Protein AF-A0A086MXG8-F1 (afdb_monomer)

Foldseek 3Di:
DAFDAAFDKDDKDWDQCPPQDFKKKKFFQKFLNPPPDTFQKWKKWKWFDDPPVDDIDTLDIDIFGHPGMGMDTSGGDHTGMIMMGGCDTPNDNGDTTIDTPDMDIDD

Nearest PDB structures (foldseek):
  7fcn-assembly4_D  TM=6.061E-01  e=5.225E-02  Photorhabdus akhurstii
  6wmf-assembly1_A  TM=6.014E-01  e=5.831E-02  Homo sapiens
  4msv-assembly1_A  TM=4.119E-01  e=8.104E-02  Homo sapiens
  1xb9-assembly2_J  TM=3.731E-01  e=1.126E-01  Xenopus laevis
  6u6n-assembly1_C  TM=4.023E-01  e=6.167E-01  Homo sapiens

Radius of gyration: 13.86 Å; Cα contacts (8 Å, |Δi|>4): 284; chains: 1; bounding box: 39×19×42 Å

Mean predicted aligned error: 4.52 Å

Solvent-accessible surface area (backbone atoms only — not comparable to full-atom values): 5828 Å² total; per-residue (Å²): 84,81,60,40,41,48,76,38,66,52,77,73,47,77,33,73,55,84,77,74,48,45,29,31,45,36,44,28,53,45,31,15,72,90,44,83,67,83,39,58,32,36,28,38,31,40,34,36,60,55,58,96,92,49,77,62,44,80,65,48,73,48,75,40,49,38,84,55,65,28,70,50,74,69,39,69,56,76,62,42,37,32,33,42,32,29,57,22,40,67,90,30,66,63,97,52,36,42,14,27,73,41,74,48,77,47,93

Sequence (107 aa):
MSGVRTGFDSRTWTDNNSDNTSTYISLTGCSNGGQGAPVTNTELQLTRETSWYEPDENRGRHTFYCSNSASHYFGDQPSGSYHFTVTKIQGSTSGYYLKVNSVYTRY

Secondary structure (DSSP, 8-state):
--SB-TTPBPPPEEE--SS-PPEEEEEEEEE-TTSSSPP-EEEEEEEEE--TTSPPEEEEEEEEE-SSEEEEEEE---SEEEEEEEEEETTBSSS--BEEEEEEEE-

pLDDT: mean 89.84, std 5.55, range [74.38, 97.0]

Organism: NCBI:txid67332

Structure (mmCIF, N/CA/C/O backbone):
data_AF-A0A086MXG8-F1
#
_entry.id   AF-A0A086MXG8-F1
#
loop_
_atom_site.group_PDB
_atom_site.id
_atom_site.type_symbol
_atom_site.label_atom_id
_atom_site.label_alt_id
_atom_site.label_comp_id
_atom_site.label_asym_id
_atom_site.label_entity_id
_atom_site.label_seq_id
_atom_site.pdbx_PDB_ins_code
_atom_site.Cartn_x
_atom_site.Cartn_y
_atom_site.Cartn_z
_atom_site.occupancy
_atom_site.B_iso_or_equiv
_atom_site.auth_seq_id
_atom_site.auth_comp_id
_atom_site.auth_asym_id
_atom_site.auth_atom_id
_atom_site.pdbx_PDB_model_num
ATOM 1 N N . MET A 1 1 ? 4.039 -9.287 -2.474 1.00 80.06 1 MET A N 1
ATOM 2 C CA . MET A 1 1 ? 3.034 -9.131 -3.556 1.00 80.06 1 MET A CA 1
ATOM 3 C C . MET A 1 1 ? 3.670 -9.548 -4.876 1.00 80.06 1 MET A C 1
ATOM 5 O O . MET A 1 1 ? 4.747 -9.053 -5.184 1.00 80.06 1 MET A O 1
ATOM 9 N N . SER A 1 2 ? 3.062 -10.436 -5.662 1.00 83.44 2 SER A N 1
ATOM 10 C CA . SER A 1 2 ? 3.677 -10.958 -6.895 1.00 83.44 2 SER A CA 1
ATOM 11 C C . SER A 1 2 ? 2.802 -10.713 -8.126 1.00 83.44 2 SER A C 1
ATOM 13 O O . SER A 1 2 ? 1.862 -11.465 -8.355 1.00 83.44 2 SER A O 1
ATOM 15 N N . GLY A 1 3 ? 3.128 -9.690 -8.925 1.00 82.00 3 GLY A N 1
ATOM 16 C CA . GLY A 1 3 ? 2.447 -9.425 -10.201 1.00 82.00 3 GLY A CA 1
ATOM 17 C C . GLY A 1 3 ? 1.010 -8.923 -10.043 1.00 82.00 3 GLY A C 1
ATOM 18 O O . GLY A 1 3 ? 0.131 -9.312 -10.808 1.00 82.00 3 GLY A O 1
ATOM 19 N N . VAL A 1 4 ? 0.761 -8.090 -9.032 1.00 90.38 4 VAL A N 1
ATOM 20 C CA . VAL A 1 4 ? -0.561 -7.518 -8.755 1.00 90.38 4 VAL A CA 1
ATOM 21 C C . VAL A 1 4 ? -0.869 -6.357 -9.699 1.00 90.38 4 VAL A C 1
ATOM 23 O O . VAL A 1 4 ? 0.034 -5.774 -10.302 1.00 90.38 4 VAL A O 1
ATOM 26 N N . ARG A 1 5 ? -2.148 -6.013 -9.830 1.00 92.06 5 ARG A N 1
ATOM 27 C CA . ARG A 1 5 ? -2.624 -4.893 -10.648 1.00 92.06 5 ARG A CA 1
ATOM 28 C C . ARG A 1 5 ? -3.303 -3.849 -9.771 1.00 92.06 5 ARG A C 1
ATOM 30 O O . ARG A 1 5 ? -3.536 -4.074 -8.588 1.00 92.06 5 ARG A O 1
ATOM 37 N N . THR A 1 6 ? -3.625 -2.711 -10.364 1.00 93.25 6 THR A N 1
ATOM 38 C CA . THR A 1 6 ? -4.526 -1.737 -9.752 1.00 93.25 6 THR A CA 1
ATOM 39 C C . THR A 1 6 ? -5.871 -2.378 -9.397 1.00 93.25 6 THR A C 1
ATOM 41 O O . THR A 1 6 ? -6.375 -3.221 -10.138 1.00 93.25 6 THR A O 1
ATOM 44 N N . GLY A 1 7 ? -6.418 -2.005 -8.241 1.00 93.31 7 GLY A N 1
ATOM 45 C CA . GLY A 1 7 ? -7.573 -2.653 -7.616 1.00 93.31 7 GLY A CA 1
ATOM 46 C C . GLY A 1 7 ? -7.232 -3.903 -6.799 1.00 93.31 7 GLY A C 1
ATOM 47 O O . GLY A 1 7 ? -8.139 -4.562 -6.316 1.00 93.31 7 GLY A O 1
ATOM 48 N N . PHE A 1 8 ? -5.952 -4.262 -6.653 1.00 94.38 8 PHE A N 1
ATOM 49 C CA . PHE A 1 8 ? -5.551 -5.330 -5.739 1.00 94.38 8 PHE A CA 1
ATOM 50 C C . PHE A 1 8 ? -5.650 -4.865 -4.288 1.00 94.38 8 PHE A C 1
ATOM 52 O O . PHE A 1 8 ? -4.992 -3.887 -3.920 1.00 94.38 8 PHE A O 1
ATOM 59 N N . ASP A 1 9 ? -6.372 -5.633 -3.479 1.00 94.75 9 ASP A N 1
ATOM 60 C CA . ASP A 1 9 ? -6.429 -5.480 -2.030 1.00 94.75 9 ASP A CA 1
ATOM 61 C C . ASP A 1 9 ? -5.450 -6.429 -1.338 1.00 94.75 9 ASP A C 1
ATOM 63 O O . ASP A 1 9 ? -5.256 -7.587 -1.727 1.00 94.75 9 ASP A O 1
ATOM 67 N N . SER A 1 10 ? -4.803 -5.932 -0.291 1.00 93.62 10 SER A N 1
ATOM 68 C CA . SER A 1 10 ? -4.008 -6.763 0.598 1.00 93.62 10 SER A CA 1
ATOM 69 C C . SER A 1 10 ? -4.886 -7.707 1.414 1.00 93.62 10 SER A C 1
ATOM 71 O O . SER A 1 10 ? -6.103 -7.579 1.476 1.00 93.62 10 SER A O 1
ATOM 73 N N . ARG A 1 11 ? -4.242 -8.613 2.155 1.00 91.81 11 ARG A N 1
ATOM 74 C CA . ARG A 1 11 ? -4.911 -9.234 3.303 1.00 91.81 11 ARG A CA 1
ATOM 75 C C . ARG A 1 11 ? -5.353 -8.153 4.293 1.00 91.81 11 ARG A C 1
ATOM 77 O O . ARG A 1 11 ? -4.607 -7.190 4.496 1.00 91.81 11 ARG A O 1
ATOM 84 N N . THR A 1 12 ? -6.493 -8.368 4.927 1.00 93.69 12 THR A N 1
ATOM 85 C CA . THR A 1 12 ? -6.966 -7.551 6.043 1.00 93.69 12 THR A CA 1
ATOM 86 C C . THR A 1 12 ? -6.187 -7.892 7.315 1.00 93.69 12 THR A C 1
ATOM 88 O O . THR A 1 12 ? -5.824 -9.052 7.547 1.00 93.69 12 THR A O 1
ATOM 91 N N . TRP A 1 13 ? -5.902 -6.891 8.141 1.00 92.50 13 TRP A N 1
ATOM 92 C CA . TRP A 1 13 ? -5.373 -7.050 9.495 1.00 92.50 13 TRP A CA 1
ATOM 93 C C . TRP A 1 13 ? -6.205 -6.236 10.483 1.00 92.50 13 TRP A C 1
ATOM 95 O O . TRP A 1 13 ? -6.789 -5.219 10.123 1.00 92.50 13 TRP A O 1
ATOM 105 N N . THR A 1 14 ? -6.257 -6.682 11.734 1.00 92.38 14 THR A N 1
ATOM 106 C CA . THR A 1 14 ? -6.961 -5.969 12.803 1.00 92.38 14 THR A CA 1
ATOM 107 C C . THR A 1 14 ? -5.960 -5.190 13.638 1.00 92.38 14 THR A C 1
ATOM 109 O O . THR A 1 14 ? -5.015 -5.775 14.165 1.00 92.38 14 THR A O 1
ATOM 112 N N . ASP A 1 15 ? -6.197 -3.892 13.768 1.00 87.19 15 ASP A N 1
ATOM 113 C CA . ASP A 1 15 ? -5.503 -2.992 14.679 1.00 87.19 15 ASP A CA 1
ATOM 114 C C . ASP A 1 15 ? -6.447 -2.680 15.847 1.00 87.19 15 ASP A C 1
ATOM 116 O O . ASP A 1 15 ? -7.560 -2.194 15.650 1.00 87.19 15 ASP A O 1
ATOM 120 N N . ASN A 1 16 ? -6.039 -3.011 17.071 1.00 84.75 16 ASN A N 1
ATOM 121 C CA . ASN A 1 16 ? -6.850 -2.750 18.263 1.00 84.75 16 ASN A CA 1
ATOM 122 C C . ASN A 1 16 ? -6.605 -1.355 18.851 1.00 84.75 16 ASN A C 1
ATOM 124 O O . ASN A 1 16 ? -7.296 -0.991 19.802 1.00 84.75 16 ASN A O 1
ATOM 128 N N . ASN A 1 17 ? -5.629 -0.612 18.323 1.00 81.25 17 ASN A N 1
ATOM 129 C CA . ASN A 1 17 ? -5.108 0.641 18.855 1.00 81.25 17 ASN A CA 1
ATOM 130 C C . ASN A 1 17 ? -4.949 0.608 20.387 1.00 81.25 17 ASN A C 1
ATOM 132 O O . ASN A 1 17 ? -5.471 1.442 21.128 1.00 81.25 17 ASN A O 1
ATOM 136 N N . SER A 1 18 ? -4.292 -0.440 20.888 1.00 76.81 18 SER A N 1
ATOM 137 C CA . SER A 1 18 ? -4.078 -0.637 22.328 1.00 76.81 18 SER A CA 1
ATOM 138 C C . SER A 1 18 ? -2.760 -0.047 22.829 1.00 76.81 18 SER A C 1
ATOM 140 O O . SER A 1 18 ? -2.547 0.038 24.037 1.00 76.81 18 SER A O 1
ATOM 142 N N . ASP A 1 19 ? -1.855 0.314 21.921 1.00 75.88 19 ASP A N 1
ATOM 143 C CA . ASP A 1 19 ? -0.478 0.712 22.217 1.00 75.88 19 ASP A CA 1
ATOM 144 C C . ASP A 1 19 ? -0.084 2.074 21.603 1.00 75.88 19 ASP A C 1
ATOM 146 O O . ASP A 1 19 ? 1.065 2.493 21.755 1.00 75.88 19 ASP A O 1
ATOM 150 N N . ASN A 1 20 ? -1.031 2.792 20.977 1.00 74.56 20 ASN A N 1
ATOM 151 C CA . ASN A 1 20 ? -0.812 4.031 20.212 1.00 74.56 20 ASN A CA 1
ATOM 152 C C . ASN A 1 20 ? 0.255 3.885 19.104 1.00 74.56 20 ASN A C 1
ATOM 154 O O . ASN A 1 20 ? 0.934 4.860 18.748 1.00 74.56 20 ASN A O 1
ATOM 158 N N . THR A 1 21 ? 0.475 2.674 18.581 1.00 83.25 21 THR A N 1
ATOM 159 C CA . THR A 1 21 ? 1.414 2.461 17.481 1.00 83.25 21 THR A CA 1
ATOM 160 C C . THR A 1 21 ? 0.830 3.032 16.190 1.00 83.25 21 THR A C 1
ATOM 162 O O . THR A 1 21 ? -0.237 2.657 15.726 1.00 83.25 21 THR A O 1
ATOM 165 N N . SER A 1 22 ? 1.564 3.942 15.543 1.00 86.44 22 SER A N 1
ATOM 166 C CA . SER A 1 22 ? 1.142 4.452 14.236 1.00 86.44 22 SER A CA 1
ATOM 167 C C . SER A 1 22 ? 1.142 3.352 13.176 1.00 86.44 22 SER A C 1
ATOM 169 O O . SER A 1 22 ? 2.156 2.668 12.990 1.00 86.44 22 SER A O 1
ATOM 171 N N . THR A 1 23 ? 0.059 3.277 12.397 1.00 89.44 23 THR A N 1
ATOM 172 C CA . THR A 1 23 ? -0.005 2.415 11.220 1.00 89.44 23 THR A CA 1
ATOM 173 C C . THR A 1 23 ? 1.066 2.839 10.215 1.00 89.44 23 THR A C 1
ATOM 175 O O . THR A 1 23 ? 1.154 3.995 9.787 1.00 89.44 23 THR A O 1
ATOM 178 N N . TYR A 1 24 ? 1.891 1.885 9.811 1.00 91.50 24 TYR A N 1
ATOM 179 C CA . TYR A 1 24 ? 3.043 2.078 8.944 1.00 91.50 24 TYR A CA 1
ATOM 180 C C . TYR A 1 24 ? 3.084 0.985 7.887 1.00 91.50 24 TYR A C 1
ATOM 182 O O . TYR A 1 24 ? 2.983 -0.197 8.212 1.00 91.50 24 TYR A O 1
ATOM 190 N N . ILE A 1 25 ? 3.286 1.374 6.629 1.00 93.56 25 ILE A N 1
ATOM 191 C CA . ILE A 1 25 ? 3.473 0.446 5.510 1.00 93.56 25 ILE A CA 1
ATOM 192 C C . ILE A 1 25 ? 4.844 0.695 4.891 1.00 93.56 25 ILE A C 1
ATOM 194 O O . ILE A 1 25 ? 5.203 1.834 4.587 1.00 93.56 25 ILE A O 1
ATOM 198 N N . SER A 1 26 ? 5.596 -0.381 4.668 1.00 92.69 26 SER A N 1
ATOM 199 C CA . SER A 1 26 ? 6.872 -0.372 3.957 1.00 92.69 26 SER A CA 1
ATOM 200 C C . SER A 1 26 ? 6.877 -1.384 2.822 1.00 92.69 26 SER A C 1
ATOM 202 O O . SER A 1 26 ? 6.513 -2.548 3.001 1.00 92.69 26 SER A O 1
ATOM 204 N N . LEU A 1 27 ? 7.308 -0.931 1.650 1.00 92.06 27 LEU A N 1
ATOM 205 C CA . LEU A 1 27 ? 7.461 -1.714 0.433 1.00 92.06 27 LEU A CA 1
ATOM 206 C C . LEU A 1 27 ? 8.944 -1.818 0.099 1.00 92.06 27 LEU A C 1
ATOM 208 O O . LEU A 1 27 ? 9.635 -0.805 0.005 1.00 92.06 27 LEU A O 1
ATOM 212 N N . THR A 1 28 ? 9.432 -3.034 -0.126 1.00 91.38 28 THR A N 1
ATOM 213 C CA . THR A 1 28 ? 10.825 -3.274 -0.528 1.00 91.38 28 THR A CA 1
ATOM 214 C C . THR A 1 28 ? 10.884 -4.100 -1.804 1.00 91.38 28 THR A C 1
ATOM 216 O O . THR A 1 28 ? 10.134 -5.067 -1.967 1.00 91.38 28 THR A O 1
ATOM 219 N N . GLY A 1 29 ? 11.799 -3.739 -2.707 1.00 87.50 29 GLY A N 1
ATOM 220 C CA . GLY A 1 29 ? 12.010 -4.468 -3.960 1.00 87.50 29 GLY A CA 1
ATOM 221 C C . GLY A 1 29 ? 10.820 -4.365 -4.912 1.00 87.50 29 GLY A C 1
ATOM 222 O O . GLY A 1 29 ? 10.327 -5.379 -5.411 1.00 87.50 29 GLY A O 1
ATOM 223 N N . CYS A 1 30 ? 10.331 -3.145 -5.118 1.00 87.25 30 CYS A N 1
ATOM 224 C CA . CYS A 1 30 ? 9.286 -2.866 -6.092 1.00 87.25 30 CYS A CA 1
ATOM 225 C C . CYS A 1 30 ? 9.836 -2.998 -7.519 1.00 87.25 30 CYS A C 1
ATOM 227 O O . CYS A 1 30 ? 10.883 -2.454 -7.852 1.00 87.25 30 CYS A O 1
ATOM 229 N N . SER A 1 31 ? 9.125 -3.729 -8.367 1.00 88.38 31 SER A N 1
ATOM 230 C CA . SER A 1 31 ? 9.451 -3.935 -9.776 1.00 88.38 31 SER A CA 1
ATOM 231 C C . SER 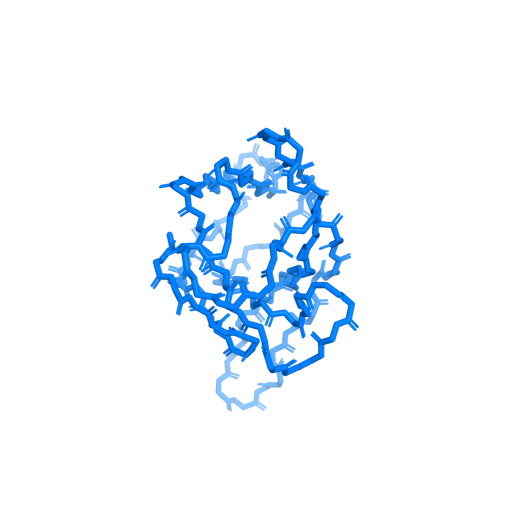A 1 31 ? 8.178 -4.248 -10.558 1.00 88.38 31 SER A C 1
ATOM 233 O O . SER A 1 31 ? 7.102 -4.398 -9.986 1.00 88.38 31 SER A O 1
ATOM 235 N N . ASN A 1 32 ? 8.299 -4.408 -11.870 1.00 87.44 32 ASN A N 1
ATOM 236 C CA . ASN A 1 32 ? 7.224 -4.932 -12.711 1.00 87.44 32 ASN A CA 1
ATOM 237 C C . ASN A 1 32 ? 7.219 -6.473 -12.789 1.00 87.44 32 ASN A C 1
ATOM 239 O O . ASN A 1 32 ? 6.465 -7.057 -13.560 1.00 87.44 32 ASN A O 1
ATOM 243 N N . GLY A 1 33 ? 8.113 -7.152 -12.055 1.00 82.06 33 GLY A N 1
ATOM 244 C CA . GLY A 1 33 ? 8.262 -8.607 -12.116 1.00 82.06 33 GLY A CA 1
ATOM 245 C C . GLY A 1 33 ? 8.678 -9.156 -13.484 1.00 82.06 33 GLY A C 1
ATOM 246 O O . GLY A 1 33 ? 8.434 -10.330 -13.743 1.00 82.06 33 GLY A O 1
ATOM 247 N N . GLY A 1 34 ? 9.279 -8.332 -14.349 1.00 80.25 34 GLY A N 1
ATOM 248 C CA . GLY A 1 34 ? 9.603 -8.696 -15.732 1.00 80.25 34 GLY A CA 1
ATOM 249 C C . GLY A 1 34 ? 8.418 -8.589 -16.697 1.00 80.25 34 GLY A C 1
ATOM 250 O O . GLY A 1 34 ? 8.526 -9.023 -17.840 1.00 80.25 34 GLY A O 1
ATOM 251 N N . GLN A 1 35 ? 7.291 -8.020 -16.263 1.00 75.00 35 GLN A N 1
ATOM 252 C CA . GLN A 1 35 ? 6.085 -7.862 -17.073 1.00 75.00 35 GLN A CA 1
ATOM 253 C C . GLN A 1 35 ? 5.896 -6.392 -17.473 1.00 75.00 35 GLN A C 1
ATOM 255 O O . GLN A 1 35 ? 5.589 -5.542 -16.643 1.00 75.00 35 GLN A O 1
ATOM 260 N N . GLY A 1 36 ? 6.049 -6.080 -18.762 1.00 76.31 36 GLY A N 1
ATOM 261 C CA . GLY A 1 36 ? 5.772 -4.743 -19.304 1.00 76.31 36 GLY A CA 1
ATOM 262 C C . GLY A 1 36 ? 6.816 -3.679 -18.940 1.00 76.31 36 GLY A C 1
ATOM 263 O O . GLY A 1 36 ? 8.003 -3.971 -18.824 1.00 76.31 36 GLY A O 1
ATOM 264 N N . ALA A 1 37 ? 6.378 -2.426 -18.793 1.00 81.44 37 ALA A N 1
ATOM 265 C CA . ALA A 1 37 ? 7.248 -1.292 -18.469 1.00 81.44 37 ALA A CA 1
ATOM 266 C C . ALA A 1 37 ? 7.730 -1.330 -17.002 1.00 81.44 37 ALA A C 1
ATOM 268 O O . ALA A 1 37 ? 7.004 -1.836 -16.142 1.00 81.44 37 ALA A O 1
ATOM 269 N N . PRO A 1 38 ? 8.933 -0.805 -16.690 1.00 83.44 38 PRO A N 1
ATOM 270 C CA . PRO A 1 38 ? 9.434 -0.745 -15.318 1.00 83.44 38 PRO A CA 1
ATOM 271 C C . PRO A 1 38 ? 8.511 0.093 -14.425 1.00 83.44 38 PRO A C 1
ATOM 273 O O . PRO A 1 38 ? 7.892 1.053 -14.885 1.00 83.44 38 PRO A O 1
ATOM 276 N N . VAL A 1 39 ? 8.444 -0.246 -13.135 1.00 87.81 39 VAL A N 1
ATOM 277 C CA . VAL A 1 39 ? 7.668 0.495 -12.129 1.00 87.81 39 VAL A CA 1
ATOM 278 C C . VAL A 1 39 ? 8.605 1.364 -11.293 1.00 87.81 39 VAL A C 1
ATOM 280 O O . VAL A 1 39 ? 9.541 0.856 -10.686 1.00 87.81 39 VAL A O 1
ATOM 283 N N . THR A 1 40 ? 8.336 2.666 -11.247 1.00 90.81 40 THR A N 1
ATOM 284 C CA . THR A 1 40 ? 9.079 3.667 -10.471 1.00 90.81 40 THR A CA 1
ATOM 285 C C . THR A 1 40 ? 8.251 4.222 -9.320 1.00 90.81 40 THR A C 1
ATOM 287 O O . THR A 1 40 ? 8.825 4.748 -8.370 1.00 90.81 40 THR A O 1
ATOM 290 N N . ASN A 1 41 ? 6.923 4.095 -9.364 1.00 92.88 41 ASN A N 1
ATOM 291 C CA . ASN A 1 41 ? 6.046 4.430 -8.252 1.00 92.88 41 ASN A CA 1
ATOM 292 C C . ASN A 1 41 ? 4.754 3.599 -8.248 1.00 92.88 41 ASN A C 1
ATOM 294 O O . ASN A 1 41 ? 4.326 3.052 -9.270 1.00 92.88 41 ASN A O 1
ATOM 298 N N . THR A 1 42 ? 4.127 3.532 -7.078 1.00 94.44 42 THR A N 1
ATOM 299 C CA . THR A 1 42 ? 2.798 2.954 -6.868 1.00 94.44 42 THR A CA 1
ATOM 300 C C . THR A 1 42 ? 2.058 3.751 -5.802 1.00 94.44 42 THR A C 1
ATOM 302 O O . THR A 1 42 ? 2.659 4.173 -4.821 1.00 94.44 42 THR A O 1
ATOM 305 N N . GLU A 1 43 ? 0.758 3.952 -5.969 1.00 96.12 43 GLU A N 1
ATOM 306 C CA . GLU A 1 43 ? -0.107 4.574 -4.966 1.00 96.12 43 GLU A CA 1
ATOM 307 C C . GLU A 1 43 ? -0.854 3.479 -4.208 1.00 96.12 43 GLU A C 1
ATOM 309 O O . GLU A 1 43 ? -1.461 2.602 -4.829 1.00 96.12 43 GLU A O 1
ATOM 314 N N . LEU A 1 44 ? -0.780 3.524 -2.878 1.00 96.12 44 LEU A N 1
ATOM 315 C CA . LEU A 1 44 ? -1.591 2.687 -2.000 1.00 96.12 44 LEU A CA 1
ATOM 316 C C . LEU A 1 44 ? -2.590 3.560 -1.244 1.00 96.12 44 LEU A C 1
ATOM 318 O O . LEU A 1 44 ? -2.232 4.640 -0.767 1.00 96.12 44 LEU A O 1
ATOM 322 N N . GLN A 1 45 ? -3.817 3.069 -1.106 1.00 97.00 45 GLN A N 1
ATOM 323 C CA . GLN A 1 45 ? -4.819 3.596 -0.183 1.00 97.00 45 GLN A CA 1
ATOM 324 C C . GLN A 1 45 ? -4.870 2.711 1.058 1.00 97.00 45 GLN A C 1
ATOM 326 O O . GLN A 1 45 ? -4.914 1.497 0.903 1.00 97.00 45 GLN A O 1
ATOM 331 N N . LEU A 1 46 ? -4.904 3.299 2.253 1.00 96.44 46 LEU A N 1
ATOM 332 C CA . LEU A 1 46 ? -5.294 2.588 3.469 1.00 96.44 46 LEU A CA 1
ATOM 333 C C . LEU A 1 46 ? -6.815 2.682 3.619 1.00 96.44 46 LEU A C 1
ATOM 335 O O . LEU A 1 46 ? -7.373 3.781 3.592 1.00 96.44 46 LEU A O 1
ATOM 339 N N . THR A 1 47 ? -7.471 1.545 3.793 1.00 96.50 47 THR A N 1
ATOM 340 C CA . THR A 1 47 ? -8.921 1.449 3.958 1.00 96.50 47 THR A CA 1
ATOM 341 C C . THR A 1 47 ? -9.212 0.789 5.298 1.00 96.50 47 THR A C 1
ATOM 343 O O . THR A 1 47 ? -8.600 -0.229 5.621 1.00 96.50 47 THR A O 1
ATOM 346 N N . ARG A 1 48 ? -10.125 1.373 6.079 1.00 95.12 48 ARG A N 1
ATOM 347 C CA . ARG A 1 48 ? -10.695 0.738 7.270 1.00 95.12 48 ARG A CA 1
ATOM 348 C C . ARG A 1 48 ? -12.029 0.124 6.883 1.00 95.12 48 ARG A C 1
ATOM 350 O O . ARG A 1 48 ? -12.911 0.835 6.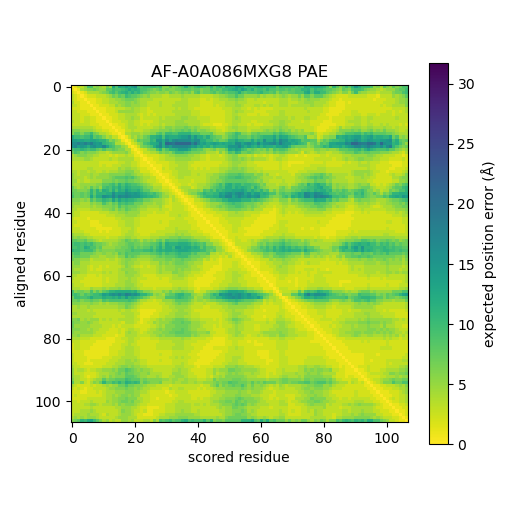407 1.00 95.12 48 ARG A O 1
ATOM 357 N N . GLU A 1 49 ? -12.155 -1.171 7.106 1.00 94.00 49 GLU A N 1
ATOM 358 C CA . GLU A 1 49 ? -13.391 -1.904 6.878 1.00 94.00 49 GLU A CA 1
ATOM 359 C C . GLU A 1 49 ? -14.417 -1.521 7.941 1.00 94.00 49 GLU A C 1
ATOM 361 O O . GLU A 1 49 ? -14.115 -1.500 9.143 1.00 94.00 49 GLU A O 1
ATOM 366 N N . THR A 1 50 ? -15.626 -1.203 7.493 1.00 90.69 50 THR A N 1
ATOM 367 C CA . THR A 1 50 ? -16.769 -0.946 8.371 1.00 90.69 50 THR A CA 1
ATOM 368 C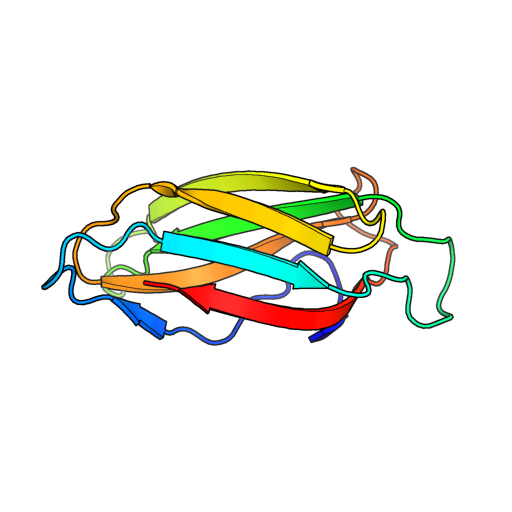 C . THR A 1 50 ? -17.747 -2.116 8.312 1.00 90.69 50 THR A C 1
ATOM 370 O O . THR A 1 50 ? -17.504 -3.150 7.683 1.00 90.69 50 THR A O 1
ATOM 373 N N . SER A 1 51 ? -18.840 -2.025 9.067 1.00 88.00 51 SER A N 1
ATOM 374 C CA . SER A 1 51 ? -19.864 -3.067 9.007 1.00 88.00 51 SER A CA 1
ATOM 375 C C . SER A 1 51 ? -20.523 -3.086 7.628 1.00 88.00 51 SER A C 1
ATOM 377 O O . SER A 1 51 ? -20.611 -2.062 6.970 1.00 88.00 51 SER A O 1
ATOM 379 N N . TRP A 1 52 ? -21.077 -4.229 7.219 1.00 85.62 52 TRP A N 1
ATOM 380 C CA . TRP A 1 52 ? -21.654 -4.446 5.879 1.00 85.62 52 TRP A CA 1
ATOM 381 C C . TRP A 1 52 ? -22.722 -3.428 5.416 1.00 85.62 52 TRP A C 1
ATOM 383 O O . TRP A 1 52 ? -23.058 -3.393 4.234 1.00 85.62 52 TRP A O 1
ATOM 393 N N . TYR A 1 53 ? -23.298 -2.650 6.335 1.00 86.88 53 TYR A N 1
ATOM 394 C CA . TYR A 1 53 ? -24.313 -1.625 6.075 1.00 86.88 53 TYR A CA 1
ATOM 395 C C . TYR A 1 53 ? -23.742 -0.196 5.996 1.00 86.88 53 TYR A C 1
ATOM 397 O O . TY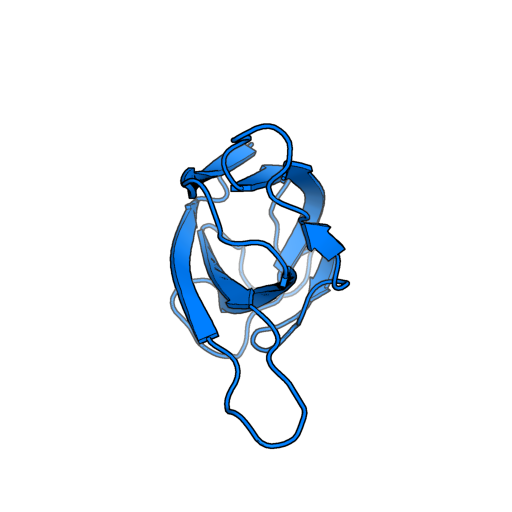R A 1 53 ? -24.489 0.745 5.731 1.00 86.88 53 TYR A O 1
ATOM 405 N N . GLU A 1 54 ? -22.442 -0.024 6.220 1.00 89.94 54 GLU A N 1
ATOM 406 C CA . GLU A 1 54 ? -21.715 1.239 6.123 1.00 89.94 54 GLU A CA 1
ATOM 407 C C . GLU A 1 54 ? -20.675 1.161 4.997 1.00 89.94 54 GLU A C 1
ATOM 409 O O . GLU A 1 54 ? -20.202 0.079 4.650 1.00 89.94 54 GLU A O 1
ATOM 414 N N . PRO A 1 55 ? -20.334 2.294 4.364 1.00 88.75 55 PRO A N 1
ATOM 415 C CA . PRO A 1 55 ? -19.214 2.335 3.438 1.00 88.75 55 PRO A CA 1
ATOM 416 C C . PRO A 1 55 ? -17.887 2.244 4.200 1.00 88.75 55 PRO A C 1
ATOM 418 O O . PRO A 1 55 ? -17.742 2.821 5.281 1.00 88.75 55 PRO A O 1
ATOM 421 N N . ASP A 1 56 ? -16.901 1.574 3.608 1.00 92.81 56 ASP A N 1
ATOM 422 C CA . ASP A 1 56 ? -15.541 1.540 4.146 1.00 92.81 56 ASP A CA 1
ATOM 423 C C . ASP A 1 56 ? -14.921 2.944 4.198 1.00 92.81 56 ASP A C 1
ATOM 425 O O . ASP A 1 56 ? -15.142 3.795 3.326 1.00 92.81 56 ASP A O 1
ATOM 429 N N . GLU A 1 57 ? -14.095 3.194 5.213 1.00 94.06 57 GLU A N 1
ATOM 430 C CA . GLU A 1 57 ? -13.454 4.494 5.389 1.00 94.06 57 GLU A CA 1
ATOM 431 C C . GLU A 1 57 ? -12.122 4.556 4.637 1.00 94.06 57 GLU A C 1
ATOM 433 O O . GLU A 1 57 ? -11.209 3.758 4.862 1.00 94.06 57 GLU A O 1
ATOM 438 N N . ASN A 1 58 ? -11.949 5.585 3.808 1.00 94.81 58 ASN A N 1
ATOM 439 C CA . ASN A 1 58 ? -10.644 5.925 3.249 1.00 94.81 58 ASN A CA 1
ATOM 440 C C . ASN A 1 58 ? -9.792 6.644 4.307 1.00 94.81 58 ASN A C 1
ATOM 442 O O . ASN A 1 58 ? -10.107 7.761 4.719 1.00 94.81 58 ASN A O 1
ATOM 446 N N . ARG A 1 59 ? -8.686 6.017 4.710 1.00 94.75 59 ARG A N 1
ATOM 447 C CA . ARG A 1 59 ? -7.764 6.500 5.752 1.00 94.75 59 ARG A CA 1
ATOM 448 C C . ARG A 1 59 ? -6.531 7.205 5.188 1.00 94.75 59 ARG A C 1
ATOM 450 O O . ARG A 1 59 ? -5.628 7.569 5.935 1.00 94.75 59 ARG A O 1
ATOM 457 N N . GLY A 1 60 ? -6.491 7.416 3.875 1.00 94.69 60 GLY A N 1
ATOM 458 C CA . GLY A 1 60 ? -5.448 8.168 3.189 1.00 94.69 60 GLY A CA 1
ATOM 459 C C . GLY A 1 60 ? -4.848 7.414 2.010 1.00 94.69 60 GLY A C 1
ATOM 460 O O . GLY A 1 60 ? -4.955 6.194 1.888 1.00 94.69 60 GLY A O 1
ATOM 461 N N . ARG A 1 61 ? -4.182 8.166 1.131 1.00 95.94 61 ARG A N 1
ATOM 462 C CA . ARG A 1 61 ? -3.446 7.639 -0.023 1.00 95.94 61 ARG A CA 1
ATOM 463 C C . ARG A 1 61 ? -2.022 8.149 -0.006 1.00 95.94 61 ARG A C 1
ATOM 465 O O . ARG A 1 61 ? -1.786 9.315 0.307 1.00 95.94 61 ARG A O 1
ATOM 472 N N . HIS A 1 62 ? -1.090 7.299 -0.406 1.00 96.38 62 HIS A N 1
ATOM 473 C CA . HIS A 1 62 ? 0.302 7.691 -0.537 1.00 96.38 62 HIS A CA 1
ATOM 474 C C . HIS A 1 62 ? 0.956 7.044 -1.751 1.00 96.38 62 HIS A C 1
ATOM 476 O O . HIS A 1 62 ? 0.765 5.858 -2.020 1.00 96.38 62 HIS A O 1
ATOM 482 N N . THR A 1 63 ? 1.757 7.833 -2.470 1.00 95.38 63 THR A N 1
ATOM 483 C CA . THR A 1 63 ? 2.583 7.343 -3.575 1.00 95.38 63 THR A CA 1
ATOM 484 C C . THR A 1 63 ? 3.951 6.928 -3.051 1.00 95.38 63 THR A C 1
ATOM 486 O O . THR A 1 63 ? 4.755 7.759 -2.642 1.00 95.38 63 THR A O 1
ATOM 489 N N . PHE A 1 64 ? 4.225 5.632 -3.109 1.00 93.88 64 PHE A N 1
ATOM 490 C CA . PHE A 1 64 ? 5.501 5.020 -2.777 1.00 93.88 64 PHE A CA 1
ATOM 491 C C . PHE A 1 64 ? 6.408 5.016 -4.007 1.00 93.88 64 PHE A C 1
ATOM 493 O O . PHE A 1 64 ? 6.032 4.500 -5.060 1.00 93.88 64 PHE A O 1
ATOM 500 N N . TYR A 1 65 ? 7.620 5.550 -3.865 1.00 91.56 65 TYR A N 1
ATOM 501 C CA . TYR A 1 65 ? 8.620 5.581 -4.934 1.00 91.56 65 TYR A CA 1
ATOM 502 C C . TYR A 1 65 ? 9.522 4.344 -4.877 1.00 91.56 65 TYR A C 1
ATOM 504 O O . TYR A 1 65 ? 10.165 4.063 -3.873 1.00 91.56 65 TYR A O 1
ATOM 512 N N . CYS A 1 66 ? 9.588 3.591 -5.966 1.00 83.38 66 CYS A N 1
ATOM 513 C CA . CYS A 1 66 ? 10.181 2.258 -6.061 1.00 83.38 66 CYS A CA 1
ATOM 514 C C . CYS A 1 66 ? 11.725 2.245 -6.129 1.00 83.38 66 CYS A C 1
ATOM 516 O O . CYS A 1 66 ? 12.292 1.458 -6.877 1.00 83.38 66 CYS A O 1
ATOM 518 N N . SER A 1 67 ? 12.419 3.105 -5.377 1.00 75.88 67 SER A N 1
ATOM 519 C CA . SER A 1 67 ? 13.872 3.309 -5.501 1.00 75.88 67 SER A CA 1
ATOM 520 C C . SER A 1 67 ? 14.746 2.287 -4.763 1.00 75.88 67 SER A C 1
ATOM 522 O O . SER A 1 67 ? 15.879 2.095 -5.180 1.00 75.88 67 SER A O 1
ATOM 524 N N . ASN A 1 68 ? 14.255 1.634 -3.701 1.00 74.38 68 ASN A N 1
ATOM 525 C CA . ASN A 1 68 ? 14.854 0.448 -3.047 1.00 74.38 68 ASN A CA 1
ATOM 526 C C . ASN A 1 68 ? 13.925 -0.059 -1.931 1.00 74.38 68 ASN A C 1
ATOM 528 O O . ASN A 1 68 ? 13.475 -1.208 -1.926 1.00 74.38 68 ASN A O 1
ATOM 532 N N . SER A 1 69 ? 13.578 0.856 -1.031 1.00 85.00 69 SER A N 1
ATOM 533 C CA . SER A 1 69 ? 12.585 0.703 0.026 1.00 85.00 69 SER A CA 1
ATOM 534 C C . SER A 1 69 ? 11.815 2.011 0.140 1.00 85.00 69 SER A C 1
ATOM 536 O O . SER A 1 69 ? 12.430 3.077 0.178 1.00 85.00 69 SER A O 1
ATOM 538 N N . ALA A 1 70 ? 10.494 1.943 0.207 1.00 90.50 70 ALA A N 1
ATOM 539 C CA . ALA A 1 70 ? 9.640 3.104 0.405 1.00 90.50 70 ALA A CA 1
ATOM 540 C C . ALA A 1 70 ? 8.693 2.834 1.552 1.00 90.50 70 ALA A C 1
ATOM 542 O O . ALA A 1 70 ? 8.100 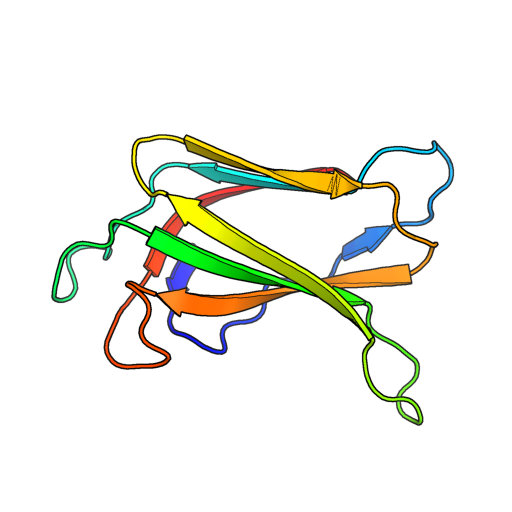1.760 1.626 1.00 90.50 70 ALA A O 1
ATOM 543 N N . SER A 1 71 ? 8.529 3.815 2.426 1.00 91.81 71 SER A N 1
ATOM 544 C CA . SER A 1 71 ? 7.697 3.643 3.598 1.00 91.81 71 SER A CA 1
ATOM 545 C C . SER A 1 71 ? 6.933 4.893 3.963 1.00 91.81 71 SER A C 1
ATOM 547 O O . SER A 1 71 ? 7.434 5.999 3.766 1.00 91.81 71 SER A O 1
ATOM 549 N N . HIS A 1 72 ? 5.756 4.703 4.546 1.00 94.12 72 HI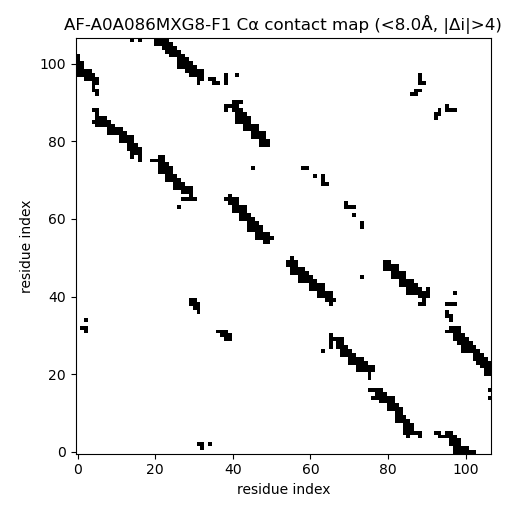S A N 1
ATOM 550 C CA . HIS A 1 72 ? 4.883 5.791 4.941 1.00 94.12 72 HIS A CA 1
ATOM 551 C C . HIS A 1 72 ? 4.161 5.471 6.245 1.00 94.12 72 HIS A C 1
ATOM 553 O O . HIS A 1 72 ? 3.719 4.341 6.460 1.00 94.12 72 HIS A O 1
ATOM 559 N N . TYR A 1 73 ? 4.038 6.493 7.087 1.00 93.12 73 TYR A N 1
ATOM 560 C CA . TYR A 1 73 ? 3.239 6.464 8.302 1.00 93.12 73 TYR A CA 1
ATOM 561 C C . TYR A 1 73 ? 1.878 7.072 7.988 1.00 93.12 73 TYR A C 1
ATOM 563 O O . TYR A 1 73 ? 1.799 8.241 7.621 1.00 93.12 73 TYR A O 1
ATOM 571 N N . PHE A 1 74 ? 0.822 6.288 8.169 1.00 91.31 74 PHE A N 1
ATOM 572 C CA . PHE A 1 74 ? -0.559 6.760 8.084 1.00 91.31 74 PHE A CA 1
ATOM 573 C C . PHE A 1 74 ? -1.023 7.394 9.405 1.00 91.31 74 PHE A C 1
ATOM 575 O O . PHE A 1 74 ? -2.154 7.856 9.504 1.00 91.31 74 PHE A O 1
ATOM 582 N N . GLY A 1 75 ? -0.140 7.454 10.406 1.00 90.81 75 GLY A N 1
ATOM 583 C CA . GLY A 1 75 ? -0.443 7.952 11.742 1.00 90.81 75 GLY A CA 1
ATOM 584 C C . GLY A 1 75 ? -1.152 6.908 12.596 1.00 90.81 75 GLY A C 1
ATOM 585 O O . GLY A 1 75 ? -1.318 5.761 12.181 1.00 90.81 75 GLY A O 1
ATOM 586 N N . ASP A 1 76 ? -1.532 7.315 13.802 1.00 89.88 76 ASP A N 1
ATOM 587 C CA . ASP A 1 76 ? -2.357 6.496 14.683 1.00 89.88 76 ASP A CA 1
ATOM 588 C C . ASP A 1 76 ? -3.764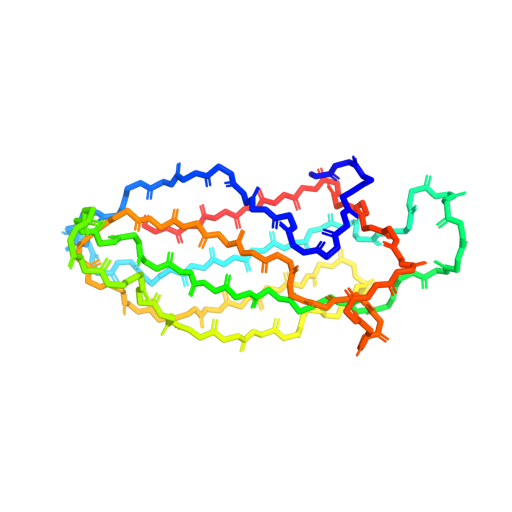 6.328 14.092 1.00 89.88 76 ASP A C 1
ATOM 590 O O . ASP A 1 76 ? -4.374 7.291 13.610 1.00 89.88 76 ASP A O 1
ATOM 594 N N . GLN A 1 77 ? -4.247 5.091 14.070 1.00 91.88 77 GLN A N 1
ATOM 595 C CA . GLN A 1 77 ? -5.522 4.725 13.468 1.00 91.88 77 GLN A CA 1
ATOM 596 C C . GLN A 1 77 ? -6.472 4.213 14.555 1.00 91.88 77 GLN A C 1
ATOM 598 O O . GLN A 1 77 ? -6.040 3.576 15.507 1.00 91.88 77 GLN A O 1
ATOM 603 N N . PRO A 1 78 ? -7.784 4.493 14.474 1.00 90.06 78 PRO A N 1
ATOM 604 C CA . PRO A 1 78 ? -8.735 3.969 15.451 1.00 90.06 78 PRO A CA 1
ATOM 605 C C . PRO A 1 78 ? -8.777 2.435 15.414 1.00 90.06 78 PRO A C 1
ATOM 607 O O . PRO A 1 78 ? -8.417 1.820 14.415 1.00 90.06 78 PRO A O 1
ATOM 610 N N . SER A 1 79 ? -9.284 1.791 16.462 1.00 90.12 79 SER A N 1
ATOM 611 C CA . SER A 1 79 ? -9.420 0.332 16.440 1.00 90.12 79 SER A CA 1
ATOM 612 C C . SER A 1 79 ? -10.320 -0.137 15.285 1.00 90.12 79 SER A C 1
ATOM 614 O O . SER A 1 79 ? -11.374 0.447 15.013 1.00 90.12 79 SER A O 1
ATOM 616 N N . GLY A 1 80 ? -9.917 -1.171 14.553 1.00 92.38 80 GLY A N 1
ATOM 617 C CA . GLY A 1 80 ? -10.662 -1.668 13.402 1.00 92.38 80 GLY A CA 1
ATOM 618 C C . GLY A 1 80 ? -9.896 -2.667 12.547 1.00 92.38 80 GLY A C 1
ATOM 619 O O . GLY A 1 80 ? -8.767 -3.050 12.845 1.00 92.38 80 GLY A O 1
ATOM 620 N N . SER A 1 81 ? -10.537 -3.083 11.462 1.00 94.56 81 SER A N 1
ATOM 621 C CA . SER A 1 81 ? -9.927 -3.929 10.440 1.00 94.56 81 SER A CA 1
ATOM 622 C C . SER A 1 81 ? -9.489 -3.065 9.268 1.00 94.56 81 SER A C 1
ATOM 624 O O . SER A 1 81 ? -10.214 -2.164 8.856 1.00 94.56 81 SER A O 1
ATOM 626 N N . TYR A 1 82 ? -8.298 -3.322 8.747 1.00 95.31 82 TYR A N 1
ATOM 627 C CA . TYR A 1 82 ? -7.662 -2.509 7.723 1.00 95.31 82 TYR A CA 1
ATOM 628 C C . TYR A 1 82 ? -7.093 -3.376 6.612 1.00 95.31 82 TYR A C 1
ATOM 630 O O . TYR A 1 82 ? -6.542 -4.447 6.865 1.00 95.31 82 TYR A O 1
ATOM 638 N N . HIS A 1 83 ? -7.146 -2.870 5.389 1.00 95.69 83 HIS A N 1
ATOM 639 C CA . HIS A 1 83 ? -6.375 -3.375 4.260 1.00 95.69 83 HIS A CA 1
ATOM 640 C C . HIS A 1 83 ? -5.797 -2.195 3.477 1.00 95.69 83 HIS A C 1
ATOM 642 O O . HIS A 1 83 ? -6.203 -1.043 3.657 1.00 95.69 83 HIS A O 1
ATOM 648 N N . PHE A 1 84 ? -4.836 -2.464 2.597 1.00 95.44 84 PHE A N 1
ATOM 649 C CA . PHE A 1 84 ? -4.418 -1.484 1.605 1.00 95.44 84 PHE A CA 1
ATOM 650 C C . PHE A 1 84 ? -4.799 -1.922 0.196 1.00 95.44 84 PHE A C 1
ATOM 652 O O . PHE A 1 84 ? -4.698 -3.100 -0.146 1.00 95.44 84 PHE A O 1
ATOM 659 N N . THR A 1 85 ? -5.152 -0.949 -0.637 1.00 96.44 85 THR A N 1
ATOM 660 C CA . THR A 1 85 ? -5.505 -1.157 -2.045 1.00 96.44 85 THR A CA 1
ATOM 661 C C . THR A 1 85 ? -4.479 -0.481 -2.942 1.00 96.44 85 THR A C 1
ATOM 663 O O . THR A 1 85 ? -4.130 0.683 -2.734 1.00 96.44 85 THR A O 1
ATOM 666 N N . VAL A 1 86 ? -4.012 -1.175 -3.980 1.00 95.62 86 VAL A N 1
ATOM 667 C CA . VAL A 1 86 ? -3.182 -0.573 -5.034 1.00 95.62 86 VAL A CA 1
ATOM 668 C C . VAL A 1 86 ? -4.079 0.267 -5.943 1.00 95.62 86 VAL A C 1
ATOM 670 O O . VAL A 1 86 ? -4.759 -0.269 -6.814 1.00 95.62 86 VAL A O 1
ATOM 673 N N . THR A 1 87 ? -4.100 1.588 -5.773 1.00 96.94 87 THR A N 1
ATOM 674 C CA . THR A 1 87 ? -4.987 2.476 -6.549 1.00 96.94 87 THR A CA 1
ATOM 675 C C . THR A 1 87 ? -4.373 2.907 -7.874 1.00 96.94 87 THR A C 1
ATOM 677 O O . THR A 1 87 ? -5.085 3.035 -8.873 1.00 96.94 87 THR A O 1
ATOM 680 N N . LYS A 1 88 ? -3.049 3.107 -7.911 1.00 96.00 88 LYS A N 1
ATOM 681 C CA . LYS A 1 88 ? -2.305 3.455 -9.130 1.00 96.00 88 LYS A CA 1
ATOM 682 C C . LYS A 1 88 ? -0.952 2.770 -9.182 1.00 96.00 88 LYS A C 1
ATOM 684 O O . LYS A 1 88 ? -0.304 2.575 -8.160 1.00 96.00 88 LYS A O 1
ATOM 689 N N . ILE A 1 89 ? -0.483 2.502 -10.392 1.00 93.56 89 ILE A N 1
ATOM 690 C CA . ILE A 1 89 ? 0.891 2.087 -10.684 1.00 93.56 89 ILE A CA 1
ATOM 691 C C . ILE A 1 89 ? 1.382 2.996 -11.810 1.00 93.56 89 ILE A C 1
ATOM 6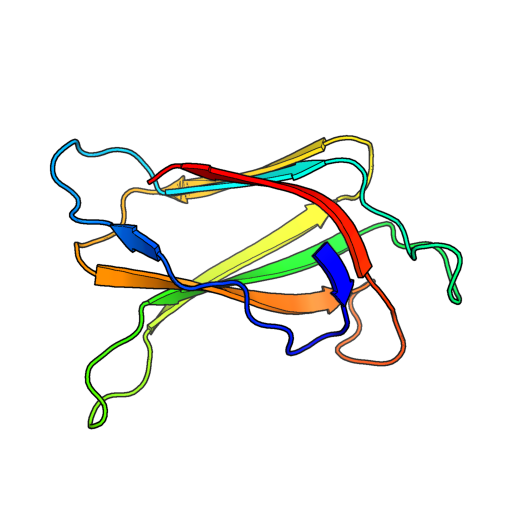93 O O . ILE A 1 89 ? 0.675 3.159 -12.804 1.00 93.56 89 ILE A O 1
ATOM 697 N N . GLN A 1 90 ? 2.555 3.618 -11.661 1.00 91.81 90 GLN A N 1
ATOM 698 C CA . GLN A 1 90 ? 3.062 4.600 -12.635 1.00 91.81 90 GLN A CA 1
ATOM 699 C C . GLN A 1 90 ? 2.084 5.756 -12.917 1.00 91.81 90 GLN A C 1
ATOM 701 O O . GLN A 1 90 ? 1.944 6.220 -14.046 1.00 91.81 90 GLN A O 1
ATOM 706 N N . GLY A 1 91 ? 1.335 6.188 -11.897 1.00 91.75 91 GLY A N 1
ATOM 707 C CA . GLY A 1 91 ? 0.281 7.200 -12.038 1.00 91.75 91 GLY A CA 1
ATOM 708 C C . GLY A 1 91 ? -0.965 6.754 -12.822 1.00 91.75 91 GLY A C 1
ATOM 709 O O . GLY A 1 91 ? -1.922 7.521 -12.905 1.00 91.75 91 GLY A O 1
ATOM 710 N N . SER A 1 92 ? -0.997 5.525 -13.345 1.00 92.50 92 SER A N 1
ATOM 711 C CA . SER A 1 92 ? -2.125 4.962 -14.090 1.00 92.50 92 SER A CA 1
ATOM 712 C C . SER A 1 92 ? -2.985 4.052 -13.215 1.00 92.50 92 SER A C 1
ATOM 714 O O . SER A 1 92 ? -2.484 3.352 -12.336 1.00 92.50 92 SER A O 1
ATOM 716 N N . THR A 1 93 ? -4.287 4.015 -13.493 1.00 92.94 93 THR A N 1
ATOM 717 C CA . THR A 1 93 ? -5.259 3.107 -12.862 1.00 92.94 93 THR A CA 1
ATOM 718 C C . THR A 1 93 ? -5.376 1.760 -13.580 1.00 92.94 93 THR A C 1
ATOM 720 O O . THR A 1 93 ? -6.173 0.919 -13.172 1.00 92.94 93 THR A O 1
ATOM 723 N N . SER A 1 94 ? -4.616 1.521 -14.654 1.00 90.00 94 SER A N 1
ATOM 724 C CA . SER A 1 94 ? -4.605 0.243 -15.382 1.00 90.00 94 SER A CA 1
ATOM 725 C C . SER A 1 94 ? -3.341 0.061 -16.234 1.00 90.00 94 SER A C 1
ATOM 727 O O . SER A 1 94 ? -2.558 0.994 -16.413 1.00 90.00 94 SER A O 1
ATOM 729 N N . GLY A 1 95 ? -3.136 -1.149 -16.768 1.00 86.88 95 GLY A N 1
ATOM 730 C CA . GLY A 1 95 ? -2.102 -1.436 -17.775 1.00 86.88 95 GLY A CA 1
ATOM 731 C C . GLY A 1 95 ? -0.707 -1.773 -17.235 1.00 86.88 95 GLY A C 1
ATOM 732 O O . GLY A 1 95 ? 0.163 -2.149 -18.016 1.00 86.88 95 GLY A O 1
ATOM 733 N N . TYR A 1 96 ? -0.502 -1.705 -15.918 1.00 90.19 96 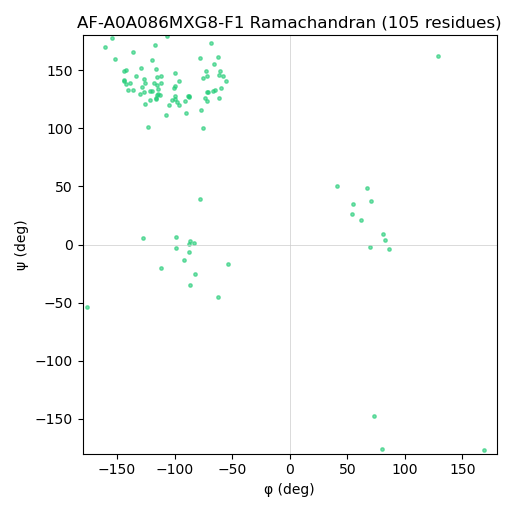TYR A N 1
ATOM 734 C CA . TYR A 1 96 ? 0.774 -2.014 -15.271 1.00 90.19 96 TYR A CA 1
ATOM 735 C C . TYR A 1 96 ? 0.653 -3.171 -14.279 1.00 90.19 96 TYR A C 1
ATOM 737 O O . TYR A 1 96 ? -0.427 -3.470 -13.765 1.00 90.19 96 TYR A O 1
ATOM 745 N N . TYR A 1 97 ? 1.799 -3.788 -13.998 1.00 90.44 97 TYR A N 1
ATOM 746 C CA . TYR A 1 97 ? 1.955 -4.842 -13.005 1.00 90.44 97 TYR A CA 1
ATOM 747 C C . TYR A 1 97 ? 2.918 -4.381 -11.928 1.00 90.44 97 TYR A C 1
ATOM 749 O O . TYR A 1 97 ? 3.959 -3.800 -12.227 1.00 90.44 97 TYR A O 1
ATOM 757 N N . LEU A 1 98 ? 2.592 -4.690 -10.681 1.00 91.38 98 LEU A N 1
ATOM 758 C CA . LEU A 1 98 ? 3.422 -4.416 -9.525 1.00 91.38 98 LEU A CA 1
ATOM 759 C C . LEU A 1 98 ? 3.851 -5.735 -8.882 1.00 91.38 98 LEU A C 1
ATOM 761 O O . LEU A 1 98 ? 3.046 -6.572 -8.475 1.00 91.38 98 LEU A O 1
ATOM 765 N N . LYS A 1 99 ? 5.154 -5.909 -8.725 1.00 92.06 99 LYS A N 1
ATOM 766 C CA . LYS A 1 99 ? 5.753 -6.920 -7.862 1.00 92.06 99 LYS A CA 1
ATOM 767 C C . LYS A 1 99 ? 6.475 -6.195 -6.740 1.00 92.06 99 LYS A C 1
ATOM 769 O O . LYS A 1 99 ? 7.279 -5.311 -6.997 1.00 92.06 99 LYS A O 1
ATOM 774 N N . VAL A 1 100 ? 6.211 -6.603 -5.507 1.00 90.62 100 VAL A N 1
ATOM 775 C CA . VAL A 1 100 ? 6.915 -6.119 -4.319 1.00 90.62 100 VAL A CA 1
ATOM 776 C C . VAL A 1 100 ? 7.446 -7.332 -3.578 1.00 90.62 100 VAL A C 1
ATOM 778 O O . VAL A 1 100 ? 6.661 -8.203 -3.183 1.00 90.62 100 VAL A O 1
ATOM 781 N N . ASN A 1 101 ? 8.764 -7.390 -3.397 1.00 90.06 101 ASN A N 1
ATOM 782 C CA . ASN A 1 101 ? 9.431 -8.517 -2.747 1.00 90.06 101 ASN A CA 1
ATOM 783 C C . ASN A 1 101 ? 8.969 -8.688 -1.297 1.00 90.06 101 ASN A C 1
ATOM 785 O O . ASN A 1 101 ? 8.650 -9.803 -0.895 1.00 90.06 101 ASN A O 1
ATOM 789 N N . SER A 1 102 ? 8.884 -7.592 -0.539 1.00 87.44 102 SER A N 1
ATOM 790 C CA . SER A 1 102 ? 8.403 -7.616 0.843 1.00 87.44 102 SER A CA 1
ATOM 791 C C . SER A 1 102 ? 7.489 -6.436 1.142 1.00 87.44 102 SER A C 1
ATOM 793 O O . SER A 1 102 ? 7.755 -5.310 0.716 1.00 87.44 102 SER A O 1
ATOM 795 N N . VAL A 1 103 ? 6.416 -6.718 1.877 1.00 89.88 103 VAL A N 1
ATOM 796 C CA . VAL A 1 103 ? 5.506 -5.718 2.435 1.00 89.88 103 VAL A CA 1
ATOM 797 C C . VAL A 1 103 ? 5.503 -5.906 3.936 1.00 89.88 103 VAL A C 1
ATOM 799 O O . VAL A 1 103 ? 5.207 -7.001 4.416 1.00 89.88 103 VAL A O 1
ATOM 802 N N . TYR A 1 104 ? 5.819 -4.843 4.658 1.00 90.75 104 TYR A N 1
ATOM 803 C CA . TYR A 1 104 ? 5.763 -4.823 6.107 1.00 90.75 104 TYR A CA 1
ATOM 804 C C . TYR A 1 104 ? 4.711 -3.818 6.554 1.00 90.75 104 TYR A C 1
ATOM 806 O O . TYR A 1 104 ? 4.769 -2.653 6.159 1.00 90.75 104 TYR A O 1
ATOM 814 N N . THR A 1 105 ? 3.780 -4.285 7.379 1.00 89.44 105 THR A N 1
ATOM 815 C CA . THR A 1 105 ? 2.780 -3.448 8.033 1.00 89.44 105 THR A CA 1
ATOM 816 C C . THR A 1 105 ? 3.037 -3.497 9.531 1.00 89.44 105 THR A C 1
ATOM 818 O O . THR A 1 105 ? 3.153 -4.587 10.091 1.00 89.44 105 THR A O 1
ATOM 821 N N . ARG A 1 106 ? 3.126 -2.333 10.168 1.00 88.62 106 ARG A N 1
ATOM 822 C CA . ARG A 1 106 ? 3.114 -2.183 11.626 1.00 88.62 106 ARG A CA 1
ATOM 823 C C . ARG A 1 106 ? 1.866 -1.401 12.007 1.00 88.62 106 ARG A C 1
ATOM 825 O O . ARG A 1 106 ? 1.528 -0.460 11.297 1.00 88.62 106 ARG A O 1
ATOM 832 N N . TYR A 1 107 ? 1.210 -1.839 13.064 1.00 82.69 107 TYR A N 1
ATOM 833 C CA . TYR A 1 107 ? -0.046 -1.348 13.609 1.00 82.69 107 TYR A CA 1
ATOM 834 C C . TYR A 1 107 ? -0.118 -1.836 15.055 1.00 82.69 107 TYR A C 1
ATOM 836 O O . TYR A 1 107 ? 0.520 -2.887 15.326 1.00 82.69 107 TYR A O 1
#